Protein AF-A0A2T5HGW6-F1 (afdb_monomer_lite)

Radius of gyration: 20.44 Å; chains: 1; bounding box: 53×35×53 Å

pLDDT: mean 86.12, std 13.45, range [40.16, 97.19]

Organism: NCBI:txid42354

Sequence (138 aa):
MAAALGMTKDALENRVYERKGQQINVHTAMQLQAFSQTTLFAEAISQESDGIFVKLPDLNECDHEELLGKFNQLYAELGQLSEKFSHHTQDGKIDRREKRDLTNTSQQIHRTVQELMILTFAIYCPREAESEKRGAND

Structure (mmCIF, N/CA/C/O backbone):
data_AF-A0A2T5HGW6-F1
#
_entry.id   AF-A0A2T5HGW6-F1
#
loop_
_atom_site.group_PDB
_atom_site.id
_atom_site.type_symbol
_atom_site.label_atom_id
_atom_site.label_alt_id
_atom_site.label_comp_id
_atom_site.label_asym_id
_atom_site.label_entity_id
_atom_site.label_seq_id
_atom_site.pdbx_PDB_ins_code
_atom_site.Cartn_x
_atom_site.Cartn_y
_atom_site.Cartn_z
_atom_site.occupancy
_atom_site.B_iso_or_equiv
_atom_site.auth_seq_id
_atom_site.auth_comp_id
_atom_site.auth_asym_id
_atom_site.auth_atom_id
_atom_site.pdbx_PDB_model_num
ATOM 1 N N . MET A 1 1 ? 12.585 5.338 -18.033 1.00 85.12 1 MET A N 1
ATOM 2 C CA . MET A 1 1 ? 11.838 4.069 -18.200 1.00 85.12 1 MET A CA 1
ATOM 3 C C . MET A 1 1 ? 12.166 3.350 -19.503 1.00 85.12 1 MET A C 1
ATOM 5 O O . MET A 1 1 ? 12.828 2.334 -19.414 1.00 85.12 1 MET A O 1
ATOM 9 N N . ALA A 1 2 ? 11.806 3.855 -20.694 1.00 86.62 2 ALA A N 1
ATOM 10 C CA . ALA A 1 2 ? 12.067 3.139 -21.960 1.00 86.62 2 ALA A CA 1
ATOM 11 C C . ALA A 1 2 ? 13.549 2.747 -22.159 1.00 86.62 2 ALA A C 1
ATOM 13 O O . ALA A 1 2 ? 13.852 1.575 -22.352 1.00 86.62 2 ALA A O 1
ATOM 14 N N . ALA A 1 3 ? 14.474 3.697 -21.980 1.00 86.75 3 ALA A N 1
ATOM 15 C CA . ALA A 1 3 ? 15.911 3.424 -22.074 1.00 86.75 3 ALA A CA 1
ATOM 16 C C . ALA A 1 3 ? 16.411 2.403 -21.029 1.00 86.75 3 ALA A C 1
ATOM 18 O O . ALA A 1 3 ? 17.231 1.553 -21.354 1.00 86.75 3 ALA A O 1
ATOM 19 N N . ALA A 1 4 ? 15.879 2.441 -19.801 1.00 86.88 4 ALA A N 1
ATOM 20 C CA . ALA A 1 4 ? 16.222 1.487 -18.740 1.00 86.88 4 ALA A CA 1
ATOM 21 C C . ALA A 1 4 ? 15.750 0.055 -19.057 1.00 86.88 4 ALA A C 1
ATOM 23 O O . ALA A 1 4 ? 16.376 -0.911 -18.641 1.00 86.88 4 ALA A O 1
ATOM 24 N N . LEU A 1 5 ? 14.686 -0.081 -19.851 1.00 87.56 5 LEU A N 1
ATOM 25 C CA . LEU A 1 5 ? 14.190 -1.358 -20.362 1.00 87.56 5 LEU A CA 1
ATOM 26 C C . LEU A 1 5 ? 14.867 -1.787 -21.678 1.00 87.56 5 LEU A C 1
ATOM 28 O O . LEU A 1 5 ? 14.411 -2.731 -22.320 1.00 87.56 5 LEU A O 1
ATOM 32 N N . GLY A 1 6 ? 15.901 -1.068 -22.131 1.00 89.75 6 GLY A N 1
ATOM 33 C CA . GLY A 1 6 ? 16.582 -1.354 -23.396 1.00 89.75 6 GLY A CA 1
ATOM 34 C C . GLY A 1 6 ? 15.698 -1.164 -24.634 1.00 89.75 6 GLY A C 1
ATOM 35 O O . GLY A 1 6 ? 15.944 -1.791 -25.661 1.00 89.75 6 GLY A O 1
ATOM 36 N N . MET A 1 7 ? 14.659 -0.325 -24.554 1.00 92.44 7 MET A N 1
ATOM 37 C CA . MET A 1 7 ? 13.712 -0.096 -25.650 1.00 92.44 7 MET A CA 1
ATOM 38 C C . MET A 1 7 ? 13.587 1.384 -26.021 1.00 92.44 7 MET A C 1
ATOM 40 O O . MET A 1 7 ? 13.859 2.288 -25.228 1.00 92.44 7 MET A O 1
ATOM 44 N N . THR A 1 8 ? 13.135 1.645 -27.247 1.00 94.75 8 THR A N 1
ATOM 45 C CA . THR A 1 8 ? 12.780 3.003 -27.671 1.00 94.75 8 THR A CA 1
ATOM 46 C C . THR A 1 8 ? 11.494 3.460 -26.981 1.00 94.75 8 THR A C 1
ATOM 48 O O . THR A 1 8 ? 10.681 2.644 -26.536 1.00 94.75 8 THR A O 1
ATOM 51 N N . LYS A 1 9 ? 11.282 4.779 -26.901 1.00 92.94 9 LYS A N 1
ATOM 52 C CA . LYS A 1 9 ? 10.043 5.355 -26.356 1.00 92.94 9 LYS A CA 1
ATOM 53 C C . LYS A 1 9 ? 8.809 4.810 -27.086 1.00 92.94 9 LYS A C 1
ATOM 55 O O . LYS A 1 9 ? 7.897 4.316 -26.432 1.00 92.94 9 LYS A O 1
ATOM 60 N N . ASP A 1 10 ? 8.842 4.792 -28.415 1.00 93.62 10 ASP A N 1
ATOM 61 C CA . ASP A 1 10 ? 7.741 4.284 -29.240 1.00 93.62 10 ASP A CA 1
ATOM 62 C C . ASP A 1 10 ? 7.472 2.793 -28.996 1.00 93.62 10 ASP A C 1
ATOM 64 O O . ASP A 1 10 ? 6.324 2.353 -28.994 1.00 93.62 10 ASP A O 1
ATOM 68 N N . ALA A 1 11 ? 8.517 1.990 -28.767 1.00 91.69 11 ALA A N 1
ATOM 69 C CA . ALA A 1 11 ? 8.365 0.570 -28.464 1.00 91.69 11 ALA A CA 1
ATOM 70 C C . ALA A 1 11 ? 7.678 0.335 -27.109 1.00 91.69 11 ALA A C 1
ATOM 72 O O . ALA A 1 11 ? 6.877 -0.598 -26.993 1.00 91.69 11 ALA A O 1
ATOM 73 N N . LEU A 1 12 ? 7.957 1.178 -26.109 1.00 91.69 12 LEU A N 1
ATOM 74 C CA . LEU A 1 12 ? 7.259 1.142 -24.824 1.00 91.69 12 LEU A CA 1
ATOM 75 C C . LEU A 1 12 ? 5.806 1.603 -24.978 1.00 91.69 12 LEU A C 1
ATOM 77 O O . LEU A 1 12 ? 4.897 0.902 -24.544 1.00 91.69 12 LEU A O 1
ATOM 81 N N . GLU A 1 13 ? 5.574 2.738 -25.639 1.00 92.94 13 GLU A N 1
ATOM 82 C CA . GLU A 1 13 ? 4.227 3.282 -25.848 1.00 92.94 13 GLU A CA 1
ATOM 83 C C . GLU A 1 13 ? 3.332 2.315 -26.623 1.00 92.94 13 GLU A C 1
ATOM 85 O O . GLU A 1 13 ? 2.176 2.117 -26.257 1.00 92.94 13 GLU A O 1
ATOM 90 N N . ASN A 1 14 ? 3.861 1.651 -27.652 1.00 94.56 14 ASN A N 1
ATOM 91 C CA . ASN A 1 14 ? 3.095 0.657 -28.393 1.00 94.56 14 ASN A CA 1
ATOM 92 C C . ASN A 1 14 ? 2.651 -0.520 -27.514 1.00 94.56 14 ASN A C 1
ATOM 94 O O . ASN A 1 14 ? 1.555 -1.023 -27.725 1.00 94.56 14 ASN A O 1
ATOM 98 N N . ARG A 1 15 ? 3.461 -0.942 -26.533 1.00 94.25 15 ARG A N 1
ATOM 99 C CA . ARG A 1 15 ? 3.084 -2.003 -25.581 1.00 94.25 15 ARG A CA 1
ATOM 100 C C . ARG A 1 15 ? 2.074 -1.522 -24.547 1.00 94.25 15 ARG A C 1
ATOM 102 O O . ARG A 1 15 ? 1.171 -2.272 -24.209 1.00 94.25 15 ARG A O 1
ATOM 109 N N . VAL A 1 16 ? 2.225 -0.291 -24.055 1.00 91.62 16 VAL A N 1
ATOM 110 C CA . VAL A 1 16 ? 1.306 0.307 -23.071 1.00 91.62 16 VAL A CA 1
ATOM 111 C C . VAL A 1 16 ? -0.083 0.531 -23.671 1.00 91.62 16 VAL A C 1
ATOM 11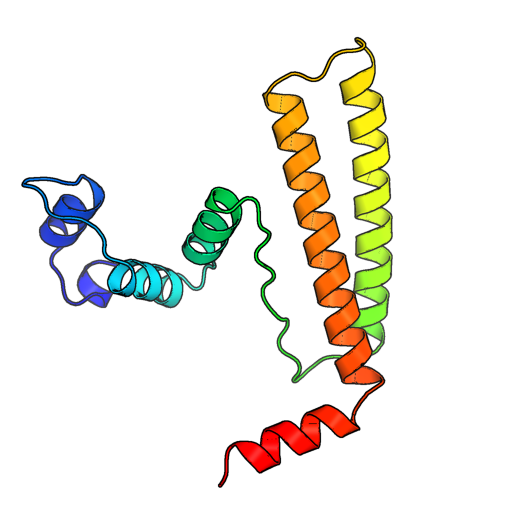3 O O . VAL A 1 16 ? -1.079 0.278 -23.008 1.00 91.62 16 VAL A O 1
ATOM 116 N N . TYR A 1 17 ? -0.159 0.980 -24.926 1.00 93.81 17 TYR A N 1
ATOM 117 C CA . TYR A 1 17 ? -1.426 1.244 -25.625 1.00 93.81 17 TYR A CA 1
ATOM 118 C C . TYR A 1 17 ? -1.926 0.071 -26.473 1.00 93.81 17 TYR A C 1
ATOM 120 O O . TYR A 1 17 ? -2.778 0.254 -27.341 1.00 93.81 17 TYR A O 1
ATOM 128 N N . GLU A 1 18 ? -1.341 -1.105 -26.287 1.00 93.50 18 GLU A N 1
ATOM 129 C CA . GLU A 1 18 ? -1.681 -2.334 -26.998 1.00 93.50 18 GLU A CA 1
ATOM 130 C C . GLU A 1 18 ? -1.691 -2.248 -28.537 1.00 93.50 18 GLU A C 1
ATOM 132 O O . GLU A 1 18 ? -2.396 -2.964 -29.258 1.00 93.50 18 GLU A O 1
ATOM 137 N N . ARG A 1 19 ? -0.879 -1.344 -29.094 1.00 93.62 19 ARG A N 1
ATOM 138 C CA . ARG A 1 19 ? -0.854 -1.068 -30.530 1.00 93.62 19 ARG A CA 1
ATOM 139 C C . ARG A 1 19 ? -0.256 -2.245 -31.284 1.00 93.62 19 ARG A C 1
ATOM 141 O O . ARG A 1 19 ? 0.864 -2.686 -31.015 1.00 93.62 19 ARG A O 1
ATOM 148 N N . LYS A 1 20 ? -0.975 -2.680 -32.322 1.00 90.94 20 LYS A N 1
ATOM 149 C CA . LYS A 1 20 ? -0.593 -3.818 -33.175 1.00 90.94 20 LYS A CA 1
ATOM 150 C C . LYS A 1 20 ? -0.437 -5.125 -32.375 1.00 90.94 20 LYS A C 1
ATOM 152 O O . LYS A 1 20 ? 0.418 -5.936 -32.714 1.00 90.94 20 LYS A O 1
ATOM 157 N N . GLY A 1 21 ? -1.220 -5.302 -31.306 1.00 90.56 21 GLY A N 1
ATOM 158 C CA . GLY A 1 21 ? -1.211 -6.519 -30.484 1.00 90.56 21 GLY A CA 1
ATOM 159 C C . GLY A 1 21 ? 0.034 -6.692 -29.606 1.00 90.56 21 GLY A C 1
ATOM 160 O O . GLY A 1 21 ? 0.260 -7.772 -29.071 1.00 90.56 21 GLY A O 1
ATOM 161 N N . GLN A 1 22 ? 0.867 -5.657 -29.467 1.00 93.06 22 GLN A N 1
ATOM 162 C CA . GLN A 1 22 ? 1.964 -5.658 -28.497 1.00 93.06 22 GLN A CA 1
ATOM 163 C C . GLN A 1 22 ? 1.401 -5.428 -27.100 1.00 93.06 22 GLN A C 1
ATOM 165 O O . GLN A 1 22 ? 0.553 -4.573 -26.956 1.00 93.06 22 GLN A O 1
ATOM 170 N N . GLN A 1 23 ? 1.897 -6.103 -26.069 1.00 93.44 23 GLN A N 1
ATOM 171 C CA . GLN A 1 23 ? 1.437 -5.891 -24.691 1.00 93.44 23 GLN A CA 1
ATOM 172 C C . GLN A 1 23 ? 2.622 -5.821 -23.726 1.00 93.44 23 GLN A C 1
ATOM 174 O O . GLN A 1 23 ? 3.736 -6.258 -24.044 1.00 93.44 23 GLN A O 1
ATOM 179 N N . ILE A 1 24 ? 2.392 -5.252 -22.543 1.00 93.06 24 ILE A N 1
ATOM 180 C CA . ILE A 1 24 ? 3.335 -5.348 -21.427 1.00 93.06 24 ILE A CA 1
ATOM 181 C C . ILE A 1 24 ? 3.222 -6.755 -20.843 1.00 93.06 24 ILE A C 1
ATOM 183 O O . ILE A 1 24 ? 2.171 -7.151 -20.353 1.00 93.06 24 ILE A O 1
ATOM 187 N N . ASN A 1 25 ? 4.313 -7.517 -20.893 1.00 93.44 25 ASN A N 1
ATOM 188 C CA . ASN A 1 25 ? 4.375 -8.810 -20.222 1.00 93.44 25 ASN A CA 1
ATOM 189 C C . ASN A 1 25 ? 4.771 -8.642 -18.743 1.00 93.44 25 ASN A C 1
ATOM 191 O O . ASN A 1 25 ? 5.282 -7.595 -18.334 1.00 93.44 25 ASN A O 1
ATOM 195 N N . VAL A 1 26 ? 4.578 -9.700 -17.950 1.00 94.38 26 VAL A N 1
ATOM 196 C CA . VAL A 1 26 ? 4.897 -9.713 -16.511 1.00 94.38 26 VAL A CA 1
ATOM 197 C C . VAL A 1 26 ? 6.356 -9.332 -16.247 1.00 94.38 26 VAL A C 1
ATOM 199 O O . VAL A 1 26 ? 6.626 -8.537 -15.354 1.00 94.38 26 VAL A O 1
ATOM 202 N N . HIS A 1 27 ? 7.302 -9.825 -17.052 1.00 93.38 27 HIS A N 1
ATOM 203 C CA . HIS A 1 27 ? 8.722 -9.506 -16.884 1.00 93.38 27 HIS A CA 1
ATOM 204 C C . HIS A 1 27 ? 9.003 -8.001 -17.037 1.00 93.38 27 HIS A C 1
ATOM 206 O O . HIS A 1 27 ? 9.660 -7.399 -16.191 1.00 93.38 27 HIS A O 1
ATOM 212 N N . THR A 1 28 ? 8.452 -7.364 -18.071 1.00 93.88 28 THR A N 1
ATOM 213 C CA . THR A 1 28 ? 8.559 -5.916 -18.285 1.00 93.88 28 THR A CA 1
ATOM 214 C C . THR A 1 28 ? 7.855 -5.136 -17.175 1.00 93.88 28 THR A C 1
ATOM 216 O O . THR A 1 28 ? 8.391 -4.129 -16.719 1.00 93.88 28 THR A O 1
ATOM 219 N N . ALA A 1 29 ? 6.696 -5.598 -16.696 1.00 94.44 29 ALA A N 1
ATOM 220 C CA . ALA A 1 29 ? 6.000 -4.978 -15.568 1.00 94.44 29 ALA A CA 1
ATOM 221 C C . ALA A 1 29 ? 6.830 -5.036 -14.272 1.00 94.44 29 ALA A C 1
ATOM 223 O O . ALA A 1 29 ? 6.969 -4.025 -13.583 1.00 94.44 29 ALA A O 1
ATOM 224 N N . MET A 1 30 ? 7.467 -6.176 -13.984 1.00 95.00 30 MET A N 1
ATOM 225 C CA . MET A 1 30 ? 8.396 -6.320 -12.859 1.00 95.00 30 MET A CA 1
ATOM 226 C C . MET A 1 30 ? 9.609 -5.391 -12.989 1.00 95.00 30 MET A C 1
ATOM 228 O O . MET A 1 30 ? 10.004 -4.759 -12.011 1.00 95.00 30 MET A O 1
ATOM 232 N N . GLN A 1 31 ? 10.181 -5.249 -14.189 1.00 94.38 31 GLN A N 1
ATOM 233 C CA . GLN A 1 31 ? 11.282 -4.311 -14.428 1.00 94.38 31 GLN A CA 1
ATOM 234 C C . GLN A 1 31 ? 10.845 -2.852 -14.239 1.00 94.38 31 GLN A C 1
ATOM 236 O O . GLN A 1 31 ? 11.555 -2.078 -13.603 1.00 94.38 31 GLN A O 1
ATOM 241 N N . LEU A 1 32 ? 9.671 -2.463 -14.752 1.00 93.19 32 LEU A N 1
AT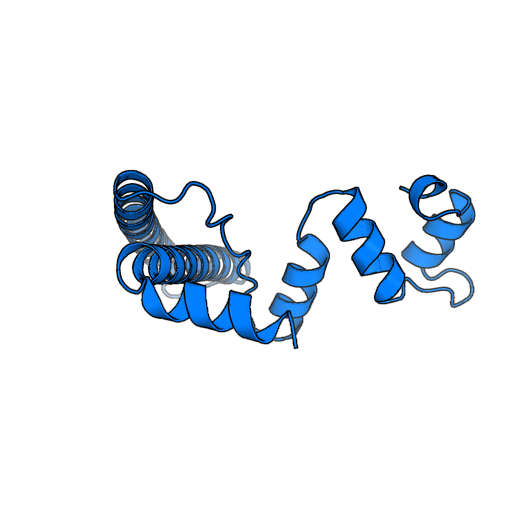OM 242 C CA . LEU A 1 32 ? 9.096 -1.130 -14.536 1.00 93.19 32 LEU A CA 1
ATOM 243 C C . LEU A 1 32 ? 8.927 -0.833 -13.043 1.00 93.19 32 LEU A C 1
ATOM 245 O O . LEU A 1 32 ? 9.291 0.252 -12.585 1.00 93.19 32 LEU A O 1
ATOM 249 N N . GLN A 1 33 ? 8.417 -1.803 -12.287 1.00 94.88 33 GLN A N 1
ATOM 250 C CA . GLN A 1 33 ? 8.285 -1.702 -10.841 1.00 94.88 33 GLN A CA 1
ATOM 251 C C . GLN A 1 33 ? 9.654 -1.510 -10.165 1.00 94.88 33 GLN A C 1
ATOM 253 O O . GLN A 1 33 ? 9.827 -0.565 -9.398 1.00 94.88 33 GLN A O 1
ATOM 258 N N . ALA A 1 34 ? 10.649 -2.334 -10.508 1.00 92.12 34 ALA A N 1
ATOM 259 C CA . ALA A 1 34 ? 11.997 -2.250 -9.945 1.00 92.12 34 ALA A CA 1
ATOM 260 C C . ALA A 1 34 ? 12.688 -0.907 -10.251 1.00 92.12 34 ALA A C 1
ATOM 262 O O . ALA A 1 34 ? 13.200 -0.255 -9.345 1.00 92.12 34 ALA A O 1
ATOM 263 N N . PHE A 1 35 ? 12.651 -0.446 -11.507 1.00 93.06 35 PHE A N 1
ATOM 264 C CA . PHE A 1 35 ? 13.260 0.829 -11.907 1.00 93.06 35 PHE A CA 1
ATOM 265 C C . PHE A 1 35 ? 12.576 2.048 -11.292 1.00 93.06 35 PHE A C 1
ATOM 267 O O . PHE A 1 35 ? 13.221 3.074 -11.098 1.00 93.06 35 PHE A O 1
ATOM 274 N N . SER A 1 36 ? 11.275 1.953 -11.017 1.00 91.38 36 SER A N 1
ATOM 275 C CA . SER A 1 36 ? 10.524 3.022 -10.354 1.00 91.38 36 SER A CA 1
ATOM 276 C C . SER A 1 36 ? 10.591 2.950 -8.828 1.00 91.38 36 SER A C 1
ATOM 278 O O . SER A 1 36 ? 10.126 3.878 -8.177 1.00 91.38 36 SER A O 1
ATOM 280 N N . GLN A 1 37 ? 11.155 1.874 -8.262 1.00 89.50 37 GLN A N 1
ATOM 281 C CA . GLN A 1 37 ? 11.171 1.594 -6.820 1.00 89.50 37 GLN A CA 1
ATOM 282 C C . GLN A 1 37 ? 9.770 1.605 -6.181 1.00 89.50 37 GLN A C 1
ATOM 284 O O . GLN A 1 37 ? 9.611 1.895 -4.996 1.00 89.50 37 GLN A O 1
ATOM 289 N N . THR A 1 38 ? 8.743 1.279 -6.966 1.00 90.12 38 THR A N 1
ATOM 290 C CA . THR A 1 38 ? 7.355 1.202 -6.494 1.00 90.12 38 THR A CA 1
ATOM 291 C C . THR A 1 38 ? 6.926 -0.248 -6.275 1.00 90.12 38 THR A C 1
ATOM 293 O O . THR A 1 38 ? 7.697 -1.174 -6.513 1.00 90.12 38 THR A O 1
ATOM 296 N N . THR A 1 39 ? 5.694 -0.462 -5.815 1.00 91.56 39 THR A N 1
ATOM 297 C CA . THR A 1 39 ? 5.053 -1.786 -5.688 1.00 91.56 39 THR A CA 1
ATOM 298 C C . THR A 1 39 ? 3.732 -1.870 -6.454 1.00 91.56 39 THR A C 1
ATOM 300 O O . THR A 1 39 ? 2.932 -2.772 -6.227 1.00 91.56 39 THR A O 1
ATOM 303 N N . LEU A 1 40 ? 3.514 -0.947 -7.400 1.00 90.81 40 LEU A N 1
ATOM 304 C CA . LEU A 1 40 ? 2.230 -0.762 -8.082 1.00 90.81 40 LEU A CA 1
ATOM 305 C C . LEU A 1 40 ? 1.777 -1.989 -8.880 1.00 90.81 40 LEU A C 1
ATOM 307 O O . LEU A 1 40 ? 0.583 -2.256 -8.951 1.00 90.81 40 LEU A O 1
ATOM 311 N N . PHE A 1 41 ? 2.705 -2.737 -9.486 1.00 94.38 41 PHE A N 1
ATOM 312 C CA . P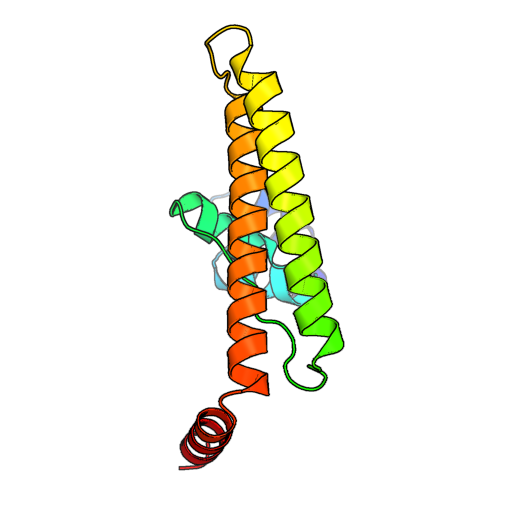HE A 1 41 ? 2.344 -3.947 -10.225 1.00 94.38 41 PHE A CA 1
ATOM 313 C C . PHE A 1 41 ? 1.898 -5.056 -9.268 1.00 94.38 41 PHE A C 1
ATOM 315 O O . PHE A 1 41 ? 0.860 -5.670 -9.492 1.00 94.38 41 PHE A O 1
ATOM 322 N N . ALA A 1 42 ? 2.636 -5.274 -8.177 1.00 93.56 42 ALA A N 1
ATOM 323 C CA . ALA A 1 42 ? 2.260 -6.251 -7.159 1.00 93.56 42 ALA A CA 1
ATOM 324 C C . ALA A 1 42 ? 0.917 -5.895 -6.496 1.00 93.56 42 ALA A C 1
ATOM 326 O O . ALA A 1 42 ? 0.051 -6.756 -6.370 1.00 93.56 42 ALA A O 1
ATOM 327 N N . GLU A 1 43 ? 0.711 -4.621 -6.154 1.00 90.75 43 GLU A N 1
ATOM 328 C CA . GLU A 1 43 ? -0.551 -4.110 -5.606 1.00 90.75 43 GLU A CA 1
ATOM 329 C C . GLU A 1 43 ? -1.722 -4.310 -6.571 1.00 90.75 43 GLU A C 1
ATOM 331 O O . GLU A 1 43 ? -2.778 -4.774 -6.148 1.00 90.75 43 GLU A O 1
ATOM 336 N N . ALA A 1 44 ? -1.534 -4.021 -7.864 1.00 90.56 44 ALA A N 1
ATOM 337 C CA . ALA A 1 44 ? -2.568 -4.219 -8.875 1.00 90.56 44 ALA A CA 1
ATOM 338 C C . ALA A 1 44 ? -2.961 -5.698 -9.016 1.00 90.56 44 ALA A C 1
ATOM 340 O O . ALA A 1 44 ? -4.147 -6.011 -9.044 1.00 90.56 44 ALA A O 1
ATOM 341 N N . ILE A 1 45 ? -1.987 -6.616 -9.047 1.00 93.19 45 ILE A N 1
ATOM 342 C CA . ILE A 1 45 ? -2.261 -8.062 -9.111 1.00 93.19 45 ILE A CA 1
ATOM 343 C C . ILE A 1 45 ? -2.979 -8.550 -7.850 1.00 93.19 45 ILE A C 1
ATOM 345 O O . ILE A 1 45 ? -3.917 -9.342 -7.946 1.00 93.19 45 ILE A O 1
ATOM 349 N N . SER A 1 46 ? -2.568 -8.074 -6.671 1.00 90.06 46 SER A N 1
ATOM 350 C CA . SER A 1 46 ? -3.263 -8.391 -5.425 1.00 90.06 46 SER A CA 1
ATOM 351 C C . SER A 1 46 ? -4.704 -7.892 -5.454 1.00 90.06 46 SER A C 1
ATOM 353 O O . SER A 1 46 ? -5.595 -8.678 -5.166 1.00 90.06 46 SER A O 1
ATOM 355 N N . GLN A 1 47 ? -4.949 -6.646 -5.868 1.00 85.38 47 GLN A N 1
ATOM 356 C CA . GLN A 1 47 ? -6.301 -6.087 -5.972 1.00 85.38 47 GLN A CA 1
ATOM 357 C C . GLN A 1 47 ? -7.185 -6.857 -6.960 1.00 85.38 47 GLN A C 1
ATOM 359 O O . GLN A 1 47 ? -8.331 -7.141 -6.632 1.00 85.38 47 GLN A O 1
ATOM 364 N N . GLU A 1 48 ? -6.655 -7.243 -8.124 1.00 89.06 48 GLU A N 1
ATOM 365 C CA . GLU A 1 48 ? -7.379 -8.057 -9.117 1.00 89.06 48 GLU A CA 1
ATOM 366 C C . GLU A 1 48 ? -7.741 -9.452 -8.574 1.00 89.06 48 GLU A C 1
ATOM 368 O O . GLU A 1 48 ? -8.698 -10.077 -9.019 1.00 89.06 48 GLU A O 1
ATOM 373 N N . SER A 1 49 ? -6.982 -9.933 -7.588 1.00 89.38 49 SER A N 1
ATOM 374 C CA . SER A 1 49 ? -7.189 -11.227 -6.930 1.00 89.38 49 SER A CA 1
ATOM 375 C C . SER A 1 49 ? -7.968 -11.119 -5.611 1.00 89.38 49 SER A C 1
ATOM 377 O O . SER A 1 49 ? -7.945 -12.067 -4.828 1.00 89.38 49 SER A O 1
ATOM 379 N N . ASP A 1 50 ? -8.582 -9.965 -5.316 1.00 80.25 50 ASP A N 1
ATOM 380 C CA . ASP A 1 50 ? -9.217 -9.652 -4.022 1.00 80.25 50 ASP A CA 1
ATOM 381 C C . ASP A 1 50 ? -8.279 -9.839 -2.801 1.00 80.25 50 ASP A C 1
ATOM 383 O O . ASP A 1 50 ? -8.710 -10.073 -1.670 1.00 80.25 50 ASP A O 1
ATOM 387 N N . GLY A 1 51 ? -6.969 -9.733 -3.023 1.00 83.81 51 GLY A N 1
ATOM 388 C CA . GLY A 1 51 ? -5.913 -9.846 -2.023 1.00 83.81 51 GLY A CA 1
ATOM 389 C C . GLY A 1 51 ? -5.303 -8.501 -1.621 1.00 83.81 51 GLY A C 1
ATOM 390 O O . GLY A 1 51 ? -5.640 -7.436 -2.141 1.00 83.81 51 GLY A O 1
ATOM 391 N N . ILE A 1 52 ? -4.351 -8.557 -0.687 1.00 83.00 52 ILE A N 1
ATOM 392 C CA . ILE A 1 52 ? -3.623 -7.386 -0.181 1.00 83.00 52 ILE A CA 1
ATOM 393 C C . ILE A 1 52 ? -2.130 -7.639 -0.329 1.00 83.00 52 ILE A C 1
ATOM 395 O O . ILE A 1 52 ? -1.613 -8.652 0.139 1.00 83.00 52 ILE A O 1
ATOM 399 N N . PHE A 1 53 ? -1.437 -6.698 -0.963 1.00 87.31 53 PHE A N 1
ATOM 400 C CA . PHE A 1 53 ? 0.014 -6.711 -1.013 1.00 87.31 53 PHE A CA 1
ATOM 401 C C . PHE A 1 53 ? 0.584 -6.061 0.249 1.00 87.31 53 PHE A C 1
ATOM 403 O O . PHE A 1 53 ? 0.257 -4.917 0.575 1.00 87.31 53 PHE A O 1
ATOM 410 N N . VAL A 1 54 ? 1.480 -6.772 0.929 1.00 84.19 54 VAL A N 1
ATOM 411 C CA . VAL A 1 54 ? 2.244 -6.243 2.060 1.00 84.19 54 VAL A CA 1
ATOM 412 C C . VAL A 1 54 ? 3.716 -6.267 1.687 1.00 84.19 54 VAL A C 1
ATOM 414 O O . VAL A 1 54 ? 4.301 -7.329 1.483 1.00 84.19 54 VAL A O 1
ATOM 417 N N . LYS A 1 55 ? 4.320 -5.079 1.593 1.00 81.25 55 LYS A N 1
ATOM 418 C CA . LYS A 1 55 ? 5.771 -4.962 1.457 1.00 81.25 55 LYS A CA 1
ATOM 419 C C . LYS A 1 55 ? 6.391 -5.273 2.813 1.00 81.25 55 LYS A C 1
ATOM 421 O O . LYS A 1 55 ? 6.084 -4.587 3.782 1.00 81.25 55 LYS A O 1
ATOM 426 N N . LEU A 1 56 ? 7.263 -6.274 2.866 1.00 76.69 56 LEU A N 1
ATOM 427 C CA . LEU A 1 56 ? 8.001 -6.581 4.087 1.00 76.69 56 LEU A CA 1
ATOM 428 C C . LEU A 1 56 ? 8.924 -5.397 4.444 1.00 76.69 56 LEU A C 1
ATOM 430 O O . LEU A 1 56 ? 9.567 -4.853 3.534 1.00 76.69 56 LEU A O 1
ATOM 434 N N . PRO A 1 57 ? 8.973 -4.974 5.720 1.00 71.44 57 PRO A N 1
ATOM 435 C CA . PRO A 1 57 ? 9.942 -3.985 6.177 1.00 71.44 57 PRO A CA 1
ATOM 436 C C . PRO A 1 57 ? 11.367 -4.546 6.077 1.00 71.44 57 PRO A C 1
ATOM 438 O O . PRO A 1 57 ? 11.569 -5.762 6.093 1.00 71.44 57 PRO A O 1
ATOM 441 N N . ASP A 1 58 ? 12.353 -3.659 5.950 1.00 70.56 58 ASP A N 1
ATOM 442 C CA . ASP A 1 58 ? 13.759 -4.054 6.037 1.00 70.56 58 ASP A CA 1
ATOM 443 C C . ASP A 1 58 ? 14.084 -4.388 7.498 1.00 70.56 58 ASP A C 1
ATOM 445 O O . ASP A 1 58 ? 13.955 -3.536 8.370 1.00 70.56 58 ASP A O 1
ATOM 449 N N . LEU A 1 59 ? 14.461 -5.640 7.765 1.00 69.69 59 LEU A N 1
ATOM 450 C CA . LEU A 1 59 ? 14.643 -6.161 9.124 1.00 69.69 59 LEU A CA 1
ATOM 451 C C . LEU A 1 59 ? 15.997 -5.803 9.746 1.00 69.69 59 LEU A C 1
ATOM 453 O O . LEU A 1 59 ? 16.254 -6.159 10.895 1.00 69.69 59 LEU A O 1
ATOM 457 N N . ASN A 1 60 ? 16.882 -5.140 8.997 1.00 66.12 60 ASN A N 1
ATOM 458 C CA . ASN A 1 60 ? 18.243 -4.860 9.451 1.00 66.12 60 ASN A CA 1
ATOM 459 C C . ASN A 1 60 ? 18.323 -3.758 10.525 1.00 66.12 60 ASN A C 1
ATOM 461 O O . ASN A 1 60 ? 19.357 -3.647 11.183 1.00 66.12 60 ASN A O 1
ATOM 465 N N . GLU A 1 61 ? 17.251 -2.985 10.729 1.00 62.22 61 GLU A N 1
ATOM 466 C CA . GLU A 1 61 ? 17.207 -1.847 11.666 1.00 62.22 61 GLU A CA 1
ATOM 467 C C . GLU A 1 61 ? 15.993 -1.884 12.615 1.00 62.22 61 GLU A C 1
ATOM 469 O O . GLU A 1 61 ? 15.680 -0.891 13.260 1.00 62.22 61 GLU A O 1
ATOM 474 N N . CYS A 1 62 ? 15.315 -3.029 12.746 1.00 68.50 62 CYS A N 1
ATOM 475 C CA . CYS A 1 62 ? 14.084 -3.100 13.533 1.00 68.50 62 CYS A CA 1
ATOM 476 C C . CYS A 1 62 ? 14.333 -3.099 15.044 1.00 68.50 62 CYS A C 1
ATOM 478 O O . CYS A 1 62 ? 14.973 -4.008 15.584 1.00 68.50 62 CYS A O 1
ATOM 480 N N . ASP A 1 63 ? 13.754 -2.120 15.738 1.00 79.06 63 ASP A N 1
ATOM 481 C CA . ASP A 1 63 ? 13.822 -1.995 17.191 1.00 79.06 63 ASP A CA 1
ATOM 482 C C . ASP A 1 63 ? 12.435 -1.960 17.868 1.00 79.06 63 ASP A C 1
ATOM 484 O O . ASP A 1 63 ? 11.371 -2.029 17.244 1.00 79.06 63 ASP A O 1
ATOM 488 N N . HIS A 1 64 ? 12.444 -1.906 19.201 1.00 84.56 64 HIS A N 1
ATOM 489 C CA . HIS A 1 64 ? 11.216 -1.886 19.997 1.00 84.56 64 HIS A CA 1
ATOM 490 C C . HIS A 1 64 ? 10.427 -0.571 19.846 1.00 84.56 64 HIS A C 1
ATOM 492 O O . HIS A 1 64 ? 9.221 -0.558 20.105 1.00 84.56 64 HIS A O 1
ATOM 498 N N . GLU A 1 65 ? 11.080 0.526 19.449 1.00 86.94 65 GLU A N 1
ATOM 499 C CA . GLU A 1 65 ? 10.441 1.823 19.228 1.00 86.94 65 GLU A CA 1
ATOM 500 C C . GLU A 1 65 ? 9.636 1.806 17.926 1.00 86.94 65 GLU A C 1
ATOM 502 O O . GLU A 1 65 ? 8.474 2.221 17.923 1.00 86.94 65 GLU A O 1
ATOM 507 N N . GLU A 1 66 ? 10.182 1.224 16.856 1.00 85.38 66 GLU A N 1
ATOM 508 C CA . GLU A 1 66 ? 9.458 1.000 15.602 1.00 85.38 66 GLU A CA 1
ATOM 509 C C . GLU A 1 66 ? 8.212 0.135 15.811 1.00 85.38 66 GLU A C 1
ATOM 511 O O . GLU A 1 66 ? 7.126 0.462 15.317 1.00 85.38 66 GLU A O 1
ATOM 516 N N . LEU A 1 67 ? 8.338 -0.945 16.592 1.00 88.81 67 LEU A N 1
ATOM 517 C CA . LEU A 1 67 ? 7.209 -1.811 16.924 1.00 88.81 67 LEU A CA 1
ATOM 518 C C . LEU A 1 67 ? 6.107 -1.036 17.662 1.00 88.81 67 LEU A C 1
ATOM 520 O O . LEU A 1 67 ? 4.930 -1.129 17.300 1.00 88.81 67 LEU A O 1
ATOM 524 N N . LEU A 1 68 ? 6.473 -0.241 18.673 1.00 91.00 68 LEU A N 1
ATOM 525 C CA . LEU A 1 68 ? 5.521 0.608 19.391 1.00 91.00 68 LEU A CA 1
ATOM 526 C C . LEU A 1 68 ? 4.883 1.651 18.458 1.00 91.00 68 LEU A C 1
ATOM 528 O O . LEU A 1 68 ? 3.675 1.894 18.528 1.00 91.00 68 LEU A O 1
ATOM 532 N N . GLY A 1 69 ? 5.670 2.225 17.547 1.00 91.69 69 GLY A N 1
ATOM 533 C CA . GLY A 1 69 ? 5.195 3.115 16.493 1.00 91.69 69 GLY A CA 1
ATOM 534 C C . GLY A 1 69 ? 4.108 2.464 15.637 1.00 91.69 69 GLY A C 1
ATOM 535 O O . GLY A 1 69 ? 3.063 3.077 15.405 1.00 91.69 69 GLY A O 1
ATOM 536 N N . LYS A 1 70 ? 4.287 1.195 15.248 1.00 90.94 70 LYS A N 1
ATOM 537 C CA . LYS A 1 70 ? 3.278 0.438 14.489 1.00 90.94 70 LYS A CA 1
ATOM 538 C C . LYS A 1 70 ? 2.010 0.149 15.282 1.00 90.94 70 LYS A C 1
ATOM 540 O O . LYS A 1 70 ? 0.924 0.257 14.714 1.00 90.94 70 LYS A O 1
ATOM 545 N N . PHE A 1 71 ? 2.103 -0.138 16.581 1.00 94.06 71 PHE A N 1
ATOM 546 C CA . PHE A 1 71 ? 0.911 -0.249 17.433 1.00 94.06 71 PHE A CA 1
ATOM 547 C C . PHE A 1 71 ? 0.113 1.059 17.464 1.00 94.06 71 PHE A C 1
ATOM 549 O O . PHE A 1 71 ? -1.103 1.049 17.275 1.00 94.06 71 PHE A O 1
ATOM 556 N N . ASN A 1 72 ? 0.791 2.192 17.656 1.00 96.06 72 ASN A N 1
ATOM 557 C CA . ASN A 1 72 ? 0.140 3.503 17.676 1.00 96.06 72 ASN A CA 1
ATOM 558 C C . ASN A 1 72 ? -0.491 3.851 16.321 1.00 96.06 72 ASN A C 1
ATOM 560 O O . ASN A 1 72 ? -1.621 4.342 16.276 1.00 96.06 72 ASN A O 1
ATOM 564 N N . GLN A 1 73 ? 0.207 3.552 15.222 1.00 95.19 73 GLN A N 1
ATOM 565 C CA . GLN A 1 73 ? -0.319 3.714 13.869 1.00 95.19 73 GLN A CA 1
ATOM 566 C C . GLN A 1 73 ? -1.598 2.888 13.673 1.00 95.19 73 GLN A C 1
ATOM 568 O O . GLN A 1 73 ? -2.604 3.424 13.210 1.00 95.19 73 GLN A O 1
ATOM 573 N N . LEU A 1 74 ? -1.595 1.618 14.089 1.00 96.19 74 LEU A N 1
ATOM 574 C CA . LEU A 1 74 ? -2.759 0.738 13.988 1.00 96.19 74 LEU A CA 1
ATOM 575 C C . LEU A 1 74 ? -3.972 1.292 14.752 1.00 96.19 74 LEU A C 1
ATOM 577 O O . LEU A 1 74 ? -5.083 1.298 14.222 1.00 96.19 74 LEU A O 1
ATOM 581 N N . TYR A 1 75 ? -3.776 1.798 15.974 1.00 96.75 75 TYR A N 1
ATOM 582 C CA . TYR A 1 75 ? -4.862 2.420 16.739 1.00 96.75 75 TYR A CA 1
ATOM 583 C C . TYR A 1 75 ? -5.428 3.664 16.049 1.00 96.75 75 TYR A C 1
ATOM 585 O O . TYR A 1 75 ? -6.648 3.839 16.008 1.00 96.75 75 TYR A O 1
ATOM 593 N N . ALA A 1 76 ? -4.566 4.510 15.484 1.00 96.94 76 ALA A N 1
ATOM 594 C CA . ALA A 1 76 ? -5.000 5.690 14.745 1.00 96.94 76 ALA A CA 1
ATOM 595 C C . ALA A 1 76 ? -5.816 5.309 13.498 1.00 96.94 76 ALA A C 1
ATOM 597 O O . ALA A 1 76 ? -6.881 5.878 13.261 1.00 96.94 76 ALA A O 1
ATOM 598 N N . GLU A 1 77 ? -5.359 4.315 12.734 1.00 96.44 77 GLU A N 1
ATOM 599 C CA . GLU A 1 77 ? -6.051 3.821 11.538 1.00 96.44 77 GLU A CA 1
ATOM 600 C C . GLU A 1 77 ? -7.414 3.194 11.877 1.00 96.44 77 GLU A C 1
ATOM 602 O O . GLU A 1 77 ? -8.404 3.459 11.193 1.00 96.44 77 GLU A O 1
ATOM 607 N N . LEU A 1 78 ? -7.508 2.432 12.974 1.00 96.69 78 LEU A N 1
ATOM 608 C CA . LEU A 1 78 ? -8.784 1.910 13.480 1.00 96.69 78 LEU A CA 1
ATOM 609 C C . LEU A 1 78 ? -9.743 3.034 13.900 1.00 96.69 78 LEU A C 1
ATOM 611 O O . LEU A 1 78 ? -10.940 2.961 13.615 1.00 96.69 78 LEU A O 1
ATOM 615 N N . GLY A 1 79 ? -9.226 4.089 14.536 1.00 97.19 79 GLY A N 1
ATOM 616 C CA . GLY A 1 79 ? -10.003 5.285 14.864 1.00 97.19 79 GLY A CA 1
ATOM 617 C C . GLY A 1 79 ? -10.574 5.964 13.616 1.00 97.19 79 GLY A C 1
ATOM 618 O O . GLY A 1 79 ? -11.773 6.235 13.557 1.00 97.19 79 GLY A O 1
ATOM 619 N N . GLN A 1 80 ? -9.746 6.151 12.584 1.00 96.38 80 GLN A N 1
ATOM 620 C CA . GLN A 1 80 ? -10.174 6.715 11.298 1.00 96.38 80 GLN A CA 1
ATOM 621 C C . GLN A 1 80 ? -11.220 5.842 10.599 1.00 96.38 80 GLN A C 1
ATOM 623 O O . GLN A 1 80 ? -12.182 6.366 10.038 1.00 96.38 80 GLN A O 1
ATOM 628 N N . LEU A 1 81 ? -11.066 4.513 10.634 1.00 96.69 81 LEU A N 1
ATOM 629 C CA . LEU A 1 81 ? -12.066 3.601 10.082 1.00 96.69 81 LEU A CA 1
ATOM 630 C C . LEU A 1 81 ? -13.409 3.754 10.803 1.00 96.69 81 LEU A C 1
ATOM 632 O O . LEU A 1 81 ? -14.440 3.813 10.140 1.00 96.69 81 LEU A O 1
ATOM 636 N N . SER A 1 82 ? -13.398 3.846 12.134 1.00 96.50 82 SER A N 1
ATOM 637 C CA . SER A 1 82 ? -14.608 4.044 12.940 1.00 96.50 82 SER A CA 1
ATOM 638 C C . SER A 1 82 ? -15.327 5.353 12.591 1.00 96.50 82 SER A C 1
ATOM 640 O O . SER A 1 82 ? -16.545 5.363 12.384 1.00 96.50 82 SER A O 1
ATOM 642 N N . 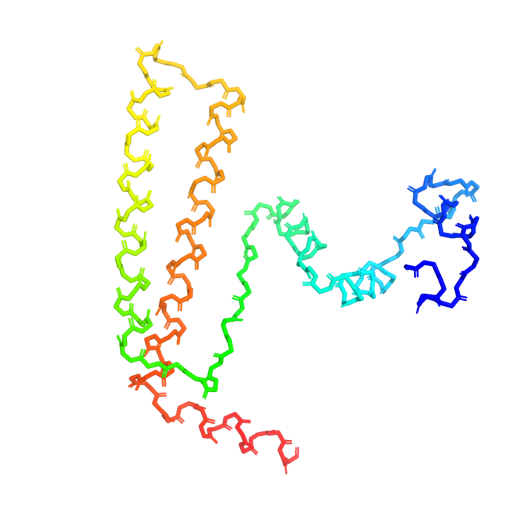GLU A 1 83 ? -14.577 6.451 12.450 1.00 96.44 83 GLU A N 1
ATOM 643 C CA . GLU A 1 83 ? -15.114 7.755 12.046 1.00 96.44 83 GLU A CA 1
ATOM 644 C C . GLU A 1 83 ? -15.726 7.701 10.640 1.00 96.44 83 GLU A C 1
ATOM 646 O O . GLU A 1 83 ? -16.890 8.064 10.452 1.00 96.44 83 GLU A O 1
ATOM 651 N N . LYS A 1 84 ? -14.980 7.175 9.659 1.00 95.06 84 LYS A N 1
ATOM 652 C CA . LYS A 1 84 ? -15.453 7.026 8.275 1.00 95.06 84 LYS A CA 1
ATOM 653 C C . LYS A 1 84 ? -16.673 6.126 8.181 1.00 95.06 84 LYS A C 1
ATOM 655 O O . LYS A 1 84 ? -17.613 6.457 7.471 1.00 95.06 84 LYS A O 1
ATOM 660 N N . PHE A 1 85 ? -16.679 5.002 8.891 1.00 95.00 85 PHE A N 1
ATOM 661 C CA . PHE A 1 85 ? -17.817 4.090 8.919 1.00 95.00 85 PHE A CA 1
ATOM 662 C C . PHE A 1 85 ? -19.060 4.785 9.473 1.00 95.00 85 PHE A C 1
ATOM 664 O O . PHE A 1 85 ? -20.130 4.707 8.874 1.00 95.00 85 PHE A O 1
ATOM 671 N N . SER A 1 86 ? -18.910 5.512 10.580 1.00 94.88 86 SER A N 1
ATOM 672 C CA . SER A 1 86 ? -20.005 6.269 11.187 1.00 94.88 86 SER A CA 1
ATOM 673 C C . SER A 1 86 ? -20.533 7.357 10.256 1.00 94.88 86 SER A C 1
ATOM 675 O O . SER A 1 86 ? -21.735 7.579 10.230 1.00 94.88 86 SER A O 1
ATOM 677 N N . HIS A 1 87 ? -19.662 8.020 9.489 1.00 95.25 87 HIS A N 1
ATOM 678 C CA . HIS A 1 87 ? -20.036 9.032 8.498 1.00 95.25 87 HIS 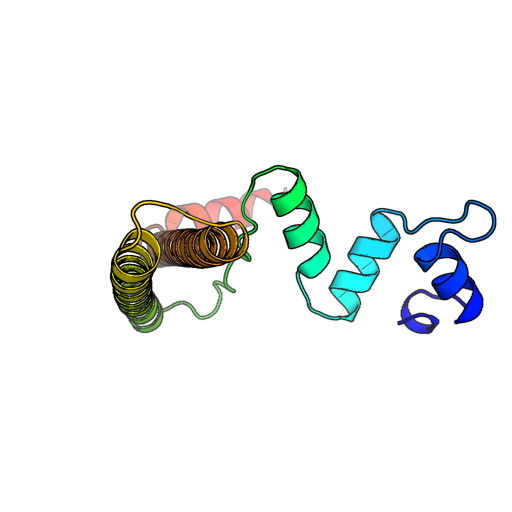A CA 1
ATOM 679 C C . HIS A 1 87 ? -20.741 8.427 7.271 1.00 95.25 87 HIS A C 1
ATOM 681 O O . HIS A 1 87 ? -21.833 8.855 6.911 1.00 95.25 87 HIS A O 1
ATOM 687 N N . HIS A 1 88 ? -20.150 7.399 6.661 1.00 93.12 88 HIS A N 1
ATOM 688 C CA . HIS A 1 88 ? -20.628 6.767 5.422 1.00 93.12 88 HIS A CA 1
ATOM 689 C C . HIS A 1 88 ? -21.843 5.853 5.614 1.00 93.12 88 HIS A C 1
ATOM 691 O O . HIS A 1 88 ? -22.311 5.255 4.659 1.00 93.12 88 HIS A O 1
ATOM 697 N N . THR A 1 89 ? -22.336 5.674 6.841 1.00 94.00 89 THR A N 1
ATOM 698 C CA . THR A 1 89 ? -23.556 4.892 7.117 1.00 94.00 89 THR A CA 1
ATOM 699 C C . THR A 1 89 ? -24.725 5.753 7.594 1.00 94.00 89 THR A C 1
ATOM 701 O O . THR A 1 89 ? -25.806 5.220 7.851 1.00 94.00 89 THR A O 1
ATOM 704 N N . GLN A 1 90 ? -24.552 7.080 7.689 1.00 94.12 90 GLN A N 1
ATOM 705 C CA . GLN A 1 90 ? -25.573 8.002 8.215 1.00 94.12 90 GLN A CA 1
ATOM 706 C C . GLN A 1 90 ? -26.867 8.002 7.402 1.00 94.12 90 GLN A C 1
ATOM 708 O O . GLN A 1 90 ? -27.950 8.151 7.967 1.00 94.12 90 GLN A O 1
ATOM 713 N N . ASP A 1 91 ? -26.768 7.836 6.086 1.00 91.00 91 ASP A N 1
ATOM 714 C CA . ASP A 1 91 ? -27.915 7.790 5.177 1.00 91.00 91 ASP A CA 1
ATOM 715 C C . ASP A 1 91 ? -28.484 6.362 4.999 1.00 91.00 91 ASP A C 1
ATOM 717 O O . ASP A 1 91 ? -29.439 6.146 4.245 1.00 91.00 91 ASP A O 1
ATOM 721 N N . GLY A 1 92 ? -27.910 5.383 5.712 1.00 93.00 92 GLY A N 1
ATOM 722 C CA . GLY A 1 92 ? -28.281 3.973 5.671 1.00 93.00 92 GLY A CA 1
ATOM 723 C C . GLY A 1 92 ? -27.867 3.235 4.394 1.00 93.00 92 GLY A C 1
ATOM 724 O O . GLY A 1 92 ? -28.327 2.109 4.179 1.00 93.00 92 GLY A O 1
ATOM 725 N N . LYS A 1 93 ? -27.039 3.831 3.528 1.00 94.56 93 LYS A N 1
ATOM 726 C CA . LYS A 1 93 ? -26.538 3.217 2.293 1.00 94.56 93 LYS A CA 1
ATOM 727 C C . LYS A 1 93 ? -25.039 3.462 2.166 1.00 94.56 93 LYS A C 1
ATOM 729 O O . LYS A 1 93 ? -24.502 4.382 2.738 1.00 94.56 93 LYS A O 1
ATOM 734 N N . ILE A 1 94 ? -24.361 2.584 1.434 1.00 93.75 94 ILE A N 1
ATOM 735 C CA . ILE A 1 94 ? -22.952 2.778 1.088 1.00 93.75 94 ILE A CA 1
ATOM 736 C C . ILE A 1 94 ? -22.877 2.844 -0.429 1.00 93.75 94 ILE A C 1
ATOM 738 O O . ILE A 1 94 ? -23.215 1.876 -1.124 1.00 93.75 94 ILE A O 1
ATOM 742 N N . ASP A 1 95 ? -22.451 3.986 -0.949 1.00 94.94 95 ASP A N 1
ATOM 743 C CA . ASP A 1 95 ? -22.240 4.192 -2.370 1.00 94.94 95 ASP A CA 1
ATOM 744 C C . ASP A 1 95 ? -20.893 3.603 -2.849 1.00 94.94 95 ASP A C 1
ATOM 746 O O . ASP A 1 95 ? -20.099 3.026 -2.100 1.00 94.94 95 ASP A O 1
ATOM 750 N N . ARG A 1 96 ? -20.616 3.702 -4.156 1.00 93.19 96 ARG A N 1
ATOM 751 C CA . ARG A 1 96 ? -19.370 3.163 -4.733 1.00 93.19 96 ARG A CA 1
ATOM 752 C C . ARG A 1 96 ? -18.114 3.871 -4.220 1.00 93.19 96 ARG A C 1
ATOM 754 O O . ARG A 1 96 ? -17.068 3.231 -4.109 1.00 93.19 96 ARG A O 1
ATOM 761 N N . ARG A 1 97 ? -18.186 5.179 -3.979 1.00 93.19 97 ARG A N 1
ATOM 762 C CA . ARG A 1 97 ? -17.067 5.991 -3.497 1.00 93.19 97 ARG A CA 1
ATOM 763 C C . ARG A 1 97 ? -16.785 5.679 -2.032 1.00 93.19 97 ARG A C 1
ATOM 765 O O . ARG A 1 97 ? -15.627 5.468 -1.687 1.00 93.19 97 ARG A O 1
ATOM 772 N N . GLU A 1 98 ? -17.821 5.596 -1.213 1.00 94.69 98 GLU A N 1
ATOM 773 C CA . GLU A 1 98 ? -17.746 5.253 0.206 1.00 94.69 98 GLU A CA 1
ATOM 774 C C . GLU A 1 98 ? -17.230 3.832 0.402 1.00 94.69 98 GLU A C 1
ATOM 776 O O . GLU A 1 98 ? -16.297 3.614 1.174 1.00 94.69 98 GLU A O 1
ATOM 781 N N . LYS A 1 99 ? -17.742 2.870 -0.381 1.00 92.81 99 LYS A N 1
ATOM 782 C CA . LYS A 1 99 ? -17.213 1.502 -0.389 1.00 92.81 99 LYS A CA 1
ATOM 783 C C . LYS A 1 99 ? -15.715 1.497 -0.678 1.00 92.81 99 LYS A C 1
ATOM 785 O O . LYS A 1 99 ? -14.963 0.854 0.044 1.00 92.81 99 LYS A O 1
ATOM 790 N N . ARG A 1 100 ? -15.273 2.228 -1.708 1.00 90.31 100 ARG A N 1
ATOM 791 C CA . ARG A 1 100 ? -13.850 2.317 -2.062 1.00 90.31 100 ARG A CA 1
ATOM 792 C C . ARG A 1 100 ? -13.019 2.928 -0.933 1.00 90.31 100 ARG A C 1
ATOM 794 O O . ARG A 1 100 ? -11.935 2.429 -0.655 1.00 90.31 100 ARG A O 1
ATOM 801 N N . ASP A 1 101 ? -13.507 3.979 -0.283 1.00 92.44 101 ASP A N 1
ATOM 802 C CA . ASP A 1 101 ? -12.803 4.632 0.825 1.00 92.44 101 ASP A CA 1
ATOM 803 C C . ASP A 1 101 ? -12.673 3.716 2.058 1.00 92.44 101 ASP A C 1
ATOM 805 O O . ASP A 1 101 ? -11.587 3.591 2.634 1.00 92.44 101 ASP A O 1
ATOM 809 N N . LEU A 1 102 ? -13.743 2.997 2.417 1.00 93.44 102 LEU A N 1
ATOM 810 C CA . LEU A 1 102 ? -13.713 1.992 3.485 1.00 93.44 102 LEU A CA 1
ATOM 811 C C . LEU A 1 102 ? -12.769 0.835 3.143 1.00 93.44 102 LEU A C 1
ATOM 813 O O . LEU A 1 102 ? -11.958 0.445 3.981 1.00 93.44 102 LEU A O 1
ATOM 817 N N . THR A 1 103 ? -12.818 0.325 1.908 1.00 90.12 103 THR A N 1
ATOM 818 C CA . THR A 1 103 ? -11.913 -0.738 1.449 1.00 90.12 103 THR A CA 1
ATOM 819 C C . THR A 1 103 ? -10.455 -0.294 1.510 1.00 90.12 103 THR A C 1
ATOM 821 O O . THR A 1 103 ? -9.638 -1.019 2.067 1.00 90.12 103 THR A O 1
ATOM 824 N N . ASN A 1 104 ? -10.122 0.906 1.029 1.00 89.06 104 ASN A N 1
ATOM 825 C CA . ASN A 1 104 ? -8.755 1.430 1.100 1.00 89.06 104 ASN A CA 1
ATOM 826 C C . ASN A 1 104 ? -8.267 1.547 2.554 1.00 89.06 104 ASN A C 1
ATOM 828 O O . ASN A 1 104 ? -7.136 1.185 2.864 1.00 89.06 104 ASN A O 1
ATOM 832 N N . THR A 1 105 ? -9.133 2.024 3.453 1.00 92.19 105 THR A N 1
ATOM 833 C CA . THR A 1 105 ? -8.804 2.167 4.881 1.00 92.19 105 THR A CA 1
ATOM 834 C C . THR A 1 105 ? -8.587 0.796 5.535 1.00 92.19 105 THR A C 1
ATOM 836 O O . THR A 1 105 ? -7.624 0.601 6.270 1.00 92.19 105 THR A O 1
ATOM 839 N N . SER A 1 106 ? -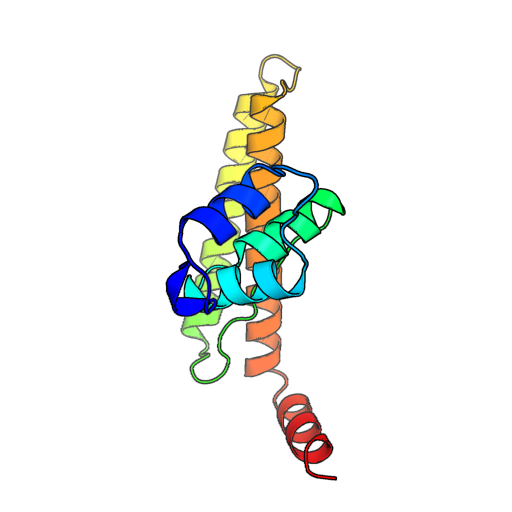9.430 -0.189 5.216 1.00 90.94 106 SER A N 1
ATOM 840 C CA . SER A 1 106 ? -9.271 -1.570 5.684 1.00 90.94 106 SER A CA 1
ATOM 841 C C . SER A 1 106 ? -7.991 -2.223 5.154 1.00 90.94 106 SER A C 1
ATOM 843 O O . SER A 1 106 ? -7.287 -2.883 5.916 1.00 90.94 106 SER A O 1
ATOM 845 N N . GLN A 1 107 ? -7.646 -2.010 3.881 1.00 87.12 107 GLN A N 1
ATOM 846 C CA . GLN A 1 107 ? -6.401 -2.520 3.301 1.00 87.12 107 GLN A CA 1
ATOM 847 C C . GLN A 1 107 ? -5.167 -1.942 4.000 1.00 87.12 107 GLN A C 1
ATOM 849 O O . GLN A 1 107 ? -4.223 -2.680 4.284 1.00 87.12 107 GLN A O 1
ATOM 854 N N . GLN A 1 108 ? -5.201 -0.649 4.331 1.00 88.94 108 GLN A N 1
ATOM 855 C CA . GLN A 1 108 ? -4.145 0.007 5.093 1.00 88.94 108 GLN A CA 1
ATOM 856 C C . GLN A 1 108 ? -3.975 -0.627 6.485 1.00 88.94 108 GLN A C 1
ATOM 858 O O . GLN A 1 108 ? -2.863 -1.009 6.840 1.00 88.94 108 GLN A O 1
ATOM 863 N N . ILE A 1 109 ? -5.073 -0.856 7.215 1.00 93.38 109 ILE A N 1
ATOM 864 C CA . ILE A 1 109 ? -5.051 -1.537 8.522 1.00 93.38 109 ILE A CA 1
ATOM 865 C C . ILE A 1 109 ? -4.436 -2.934 8.406 1.00 93.38 109 ILE A C 1
ATOM 867 O O . ILE A 1 109 ? -3.567 -3.300 9.196 1.00 93.38 109 ILE A O 1
ATOM 871 N N . HIS A 1 110 ? -4.855 -3.726 7.414 1.00 90.19 110 HIS A N 1
ATOM 872 C CA . HIS A 1 110 ? -4.304 -5.065 7.206 1.00 90.19 110 HIS A CA 1
ATOM 873 C C . HIS A 1 110 ? -2.797 -5.036 6.953 1.00 90.19 110 HIS A C 1
ATOM 875 O O . HIS A 1 110 ? -2.074 -5.860 7.511 1.00 90.19 110 HIS A O 1
ATOM 881 N N . ARG A 1 111 ? -2.312 -4.074 6.162 1.00 87.56 111 ARG A N 1
ATOM 882 C CA . ARG A 1 111 ? -0.880 -3.881 5.932 1.00 87.56 111 ARG A CA 1
ATOM 883 C C . ARG A 1 111 ? -0.141 -3.553 7.229 1.00 87.56 111 ARG A C 1
ATOM 885 O O . ARG A 1 111 ? 0.845 -4.219 7.530 1.00 87.56 111 ARG A O 1
ATOM 892 N N . THR A 1 112 ? -0.643 -2.603 8.016 1.00 90.38 112 THR A N 1
ATOM 893 C CA . THR A 1 112 ? -0.043 -2.216 9.302 1.00 90.38 112 THR A CA 1
ATOM 894 C C . THR A 1 112 ? 0.004 -3.389 10.282 1.00 90.38 112 THR A C 1
ATOM 896 O O . THR A 1 112 ? 1.027 -3.601 10.929 1.00 90.38 112 THR A O 1
ATOM 899 N N . VAL A 1 113 ? -1.059 -4.201 10.355 1.00 92.50 113 VAL A N 1
ATOM 900 C CA . VAL A 1 113 ? -1.081 -5.421 11.182 1.00 92.50 113 VAL A CA 1
ATOM 901 C C . VAL A 1 113 ? -0.005 -6.408 10.736 1.00 92.50 113 VAL A C 1
ATOM 903 O O . VAL A 1 113 ? 0.701 -6.955 11.576 1.00 92.50 113 VAL A O 1
ATOM 906 N N . GLN A 1 114 ? 0.146 -6.642 9.433 1.00 89.62 114 GLN A N 1
ATOM 907 C CA . GLN A 1 114 ? 1.159 -7.574 8.936 1.00 89.62 114 GLN A CA 1
ATOM 908 C C . GLN A 1 114 ? 2.580 -7.068 9.209 1.00 89.62 114 GLN A C 1
ATOM 910 O O . GLN A 1 114 ? 3.400 -7.827 9.717 1.00 89.62 114 GLN A O 1
ATOM 915 N N . GLU A 1 115 ? 2.857 -5.784 8.961 1.00 86.88 115 GLU A N 1
ATOM 916 C CA . GLU A 1 115 ? 4.140 -5.155 9.308 1.00 86.88 115 GLU A CA 1
ATOM 917 C C . GLU A 1 115 ? 4.439 -5.294 10.811 1.00 86.88 115 GLU A C 1
ATOM 919 O O . GLU A 1 115 ? 5.538 -5.693 11.189 1.00 86.88 115 GLU A O 1
ATOM 924 N N . LEU A 1 116 ? 3.442 -5.063 11.671 1.00 90.25 116 LEU A N 1
ATOM 925 C CA . LEU A 1 116 ? 3.554 -5.240 13.119 1.00 90.25 116 LEU A CA 1
ATOM 926 C C . LEU A 1 116 ? 3.889 -6.685 13.510 1.00 90.25 116 LEU A C 1
ATOM 928 O O . LEU A 1 116 ? 4.754 -6.901 14.360 1.00 90.25 116 LEU A O 1
ATOM 932 N N . MET A 1 117 ? 3.239 -7.679 12.900 1.00 89.56 117 MET A N 1
ATOM 933 C CA . MET A 1 117 ? 3.522 -9.093 13.173 1.00 89.56 117 MET A CA 1
ATOM 934 C C . MET A 1 117 ? 4.938 -9.482 12.743 1.00 89.56 117 MET A C 1
ATOM 936 O O . MET A 1 117 ? 5.635 -10.166 13.490 1.00 89.56 117 MET A O 1
ATOM 940 N N . ILE A 1 118 ? 5.385 -9.004 11.580 1.00 86.38 118 ILE A N 1
ATOM 941 C CA . ILE A 1 118 ? 6.743 -9.241 11.077 1.00 86.38 118 ILE A CA 1
ATOM 942 C C . ILE A 1 118 ? 7.781 -8.665 12.047 1.00 86.38 118 ILE A C 1
ATOM 944 O O . ILE A 1 118 ? 8.697 -9.380 12.447 1.00 86.38 118 ILE A O 1
ATOM 948 N N . LEU A 1 119 ? 7.611 -7.410 12.479 1.00 86.81 119 LEU A N 1
ATOM 949 C CA . LEU A 1 119 ? 8.496 -6.777 13.465 1.00 86.81 119 LEU A CA 1
ATOM 950 C C . LEU A 1 119 ? 8.493 -7.532 14.796 1.00 86.81 119 LEU A C 1
ATOM 952 O O . LEU A 1 119 ? 9.544 -7.773 15.385 1.00 86.81 119 LEU A O 1
ATOM 956 N N . THR A 1 120 ? 7.312 -7.954 15.252 1.00 88.81 120 THR A N 1
ATOM 957 C CA . THR A 1 120 ? 7.165 -8.726 16.490 1.00 88.81 120 THR A CA 1
ATOM 958 C C . THR A 1 120 ? 7.976 -10.019 16.421 1.00 88.81 120 THR A C 1
ATOM 960 O O . THR A 1 120 ? 8.710 -10.332 17.356 1.00 88.81 120 THR A O 1
ATOM 963 N N . PHE A 1 121 ? 7.894 -10.766 15.318 1.00 87.56 121 PHE A N 1
ATOM 964 C CA . PHE A 1 121 ? 8.661 -12.002 15.167 1.00 87.56 121 PHE A CA 1
ATOM 965 C C . PHE A 1 121 ? 10.156 -11.756 14.965 1.00 87.56 121 PHE A C 1
ATOM 967 O O . PHE A 1 121 ? 10.958 -12.491 15.536 1.00 87.56 121 PHE A O 1
ATOM 974 N N . ALA A 1 122 ? 10.549 -10.697 14.254 1.00 83.25 122 ALA A N 1
ATOM 975 C CA . ALA A 1 122 ? 11.956 -10.328 14.116 1.00 83.25 122 ALA A CA 1
ATOM 976 C C . ALA A 1 122 ? 12.613 -10.017 15.476 1.00 83.25 122 ALA A C 1
ATOM 978 O O . ALA A 1 122 ? 13.743 -10.434 15.726 1.00 83.25 122 ALA A O 1
ATOM 979 N N . ILE A 1 123 ? 11.891 -9.340 16.376 1.00 84.19 123 ILE A N 1
ATOM 980 C CA . ILE A 1 123 ? 12.396 -8.943 17.699 1.00 84.19 123 ILE A CA 1
ATOM 981 C C . ILE A 1 123 ? 12.324 -10.100 18.707 1.00 84.19 123 ILE A C 1
ATOM 983 O O . ILE A 1 123 ? 13.271 -10.331 19.461 1.00 84.19 123 ILE A O 1
ATOM 987 N N . TYR A 1 124 ? 11.207 -10.833 18.742 1.00 85.00 124 TYR A N 1
ATOM 988 C CA . TYR A 1 124 ? 10.918 -11.807 19.802 1.00 85.00 124 TYR A CA 1
ATOM 989 C C . TYR A 1 124 ? 11.111 -13.281 19.399 1.00 85.00 124 TYR A C 1
ATOM 991 O O . TYR A 1 124 ? 11.093 -14.143 20.280 1.00 85.00 124 TYR A O 1
ATOM 999 N N . CYS A 1 125 ? 11.344 -13.600 18.118 1.00 81.56 125 CYS A N 1
ATOM 1000 C CA . CYS A 1 125 ? 11.616 -14.960 17.620 1.00 81.56 125 CYS A CA 1
ATOM 1001 C C . CYS A 1 125 ? 12.986 -15.079 16.899 1.00 81.56 125 CYS A C 1
ATOM 1003 O O . CYS A 1 125 ? 13.061 -15.476 15.735 1.00 81.56 125 CYS A O 1
ATOM 1005 N N . PRO A 1 126 ? 14.121 -14.800 17.570 1.00 65.12 126 PRO A N 1
ATOM 1006 C CA . PRO A 1 126 ? 15.435 -14.742 16.913 1.00 65.12 126 PRO A CA 1
ATOM 1007 C C . PRO A 1 126 ? 15.951 -16.084 16.346 1.00 65.12 126 PRO A C 1
ATOM 1009 O O . PRO A 1 126 ? 16.903 -16.097 15.571 1.00 65.12 126 PRO A O 1
ATOM 1012 N N . ARG A 1 127 ? 15.345 -17.228 16.698 1.00 56.38 127 ARG A N 1
ATOM 1013 C CA . ARG A 1 127 ? 15.808 -18.569 16.282 1.00 56.38 127 ARG A CA 1
ATOM 1014 C C . ARG A 1 127 ? 15.406 -18.984 14.860 1.00 56.38 127 ARG A C 1
ATOM 1016 O O . ARG A 1 127 ? 16.055 -19.868 14.307 1.00 56.38 127 ARG A O 1
ATOM 1023 N N . GLU A 1 128 ? 14.399 -18.361 14.252 1.00 51.31 128 GLU A N 1
ATOM 1024 C CA . GLU A 1 128 ? 14.023 -18.642 12.853 1.00 51.31 128 GLU A CA 1
ATOM 1025 C C . GLU A 1 128 ? 14.964 -17.932 11.861 1.00 51.31 128 GLU A C 1
ATOM 1027 O O . GLU A 1 128 ? 15.369 -18.535 10.864 1.00 51.31 128 GLU A O 1
ATOM 1032 N N . ALA A 1 129 ? 15.449 -16.732 12.209 1.00 48.94 129 ALA A N 1
ATOM 1033 C CA . ALA A 1 129 ? 16.386 -15.937 11.404 1.00 48.94 129 ALA A CA 1
ATOM 1034 C C . ALA A 1 129 ? 17.769 -16.597 11.200 1.00 48.94 129 ALA A C 1
ATOM 1036 O O . ALA A 1 129 ? 18.459 -16.330 10.212 1.00 48.94 129 ALA A O 1
ATOM 1037 N N . GLU A 1 130 ? 18.195 -17.475 12.115 1.00 44.22 130 GLU A N 1
ATOM 1038 C CA . GLU A 1 130 ? 19.437 -18.251 11.976 1.00 44.22 130 GLU A CA 1
ATOM 1039 C C . GLU A 1 130 ? 19.266 -19.502 11.096 1.00 44.22 130 GLU A C 1
ATOM 1041 O O . GLU A 1 130 ? 20.229 -19.953 10.468 1.00 44.22 130 GLU A O 1
ATOM 1046 N N . SER A 1 131 ? 18.052 -20.060 11.024 1.00 47.31 131 SER A N 1
ATOM 1047 C CA . SER A 1 131 ? 17.765 -21.270 10.242 1.00 47.31 131 SER A CA 1
ATOM 1048 C C . SER A 1 131 ? 17.671 -20.987 8.738 1.00 47.31 131 SER A C 1
ATOM 1050 O O . SER A 1 131 ? 18.225 -21.744 7.940 1.00 47.31 131 SER A O 1
ATOM 1052 N N . GLU A 1 132 ? 17.103 -19.842 8.345 1.00 50.59 132 GLU A N 1
ATOM 1053 C CA . GLU A 1 132 ? 17.032 -19.411 6.940 1.00 50.59 132 GLU A CA 1
ATOM 1054 C C . GLU A 1 132 ? 18.406 -19.021 6.373 1.00 50.59 132 GLU A C 1
ATOM 1056 O O . GLU A 1 132 ? 18.706 -19.309 5.216 1.00 50.59 132 GLU A O 1
ATOM 1061 N N . LYS A 1 133 ? 19.302 -18.458 7.198 1.00 47.50 133 LYS A N 1
ATOM 1062 C CA . LYS A 1 133 ? 20.690 -18.168 6.789 1.00 47.50 133 LYS A CA 1
ATOM 1063 C C . LYS A 1 133 ? 21.536 -19.426 6.575 1.00 47.50 133 LYS A C 1
ATOM 1065 O O . LYS A 1 133 ? 22.483 -19.384 5.794 1.00 47.50 133 LYS A O 1
ATOM 1070 N N . ARG A 1 134 ? 21.221 -20.539 7.249 1.00 46.06 134 ARG A N 1
ATOM 1071 C CA . ARG A 1 134 ? 21.919 -21.823 7.058 1.00 46.06 134 ARG A CA 1
ATOM 1072 C C . ARG A 1 134 ? 21.401 -22.621 5.861 1.00 46.06 134 ARG A C 1
ATOM 1074 O O . ARG A 1 134 ? 22.201 -23.300 5.236 1.00 46.06 134 ARG A O 1
ATOM 1081 N N . GLY A 1 135 ? 20.120 -22.505 5.510 1.00 45.16 135 GLY A N 1
ATOM 1082 C CA . GLY A 1 135 ? 19.535 -23.206 4.357 1.00 45.16 135 GLY A CA 1
ATOM 1083 C C . GLY A 1 135 ? 19.861 -22.605 2.982 1.00 45.16 135 GLY A C 1
ATOM 1084 O O . GLY A 1 135 ? 19.583 -23.237 1.972 1.00 45.16 135 GLY A O 1
ATOM 1085 N N . ALA A 1 136 ? 20.438 -21.400 2.925 1.00 49.56 136 ALA A N 1
ATOM 1086 C CA . ALA A 1 136 ? 20.857 -20.739 1.682 1.00 49.56 136 ALA A CA 1
ATOM 1087 C C . ALA A 1 136 ? 22.336 -20.982 1.311 1.00 49.56 136 ALA A C 1
ATOM 1089 O O . ALA A 1 136 ? 22.823 -20.405 0.339 1.00 49.56 136 ALA A O 1
ATOM 1090 N N . ASN A 1 137 ? 23.057 -21.792 2.094 1.00 49.41 137 ASN A N 1
ATOM 1091 C CA . ASN A 1 137 ? 24.479 -22.083 1.896 1.00 49.41 137 ASN A CA 1
ATOM 1092 C C . ASN A 1 137 ? 24.776 -23.593 1.764 1.00 49.41 137 ASN A C 1
ATOM 1094 O O . ASN A 1 137 ? 25.931 -23.984 1.932 1.00 49.41 137 ASN A O 1
ATOM 1098 N N . ASP A 1 138 ? 23.747 -24.396 1.467 1.00 40.16 138 ASP A N 1
ATOM 1099 C CA . ASP A 1 138 ? 23.826 -25.810 1.060 1.00 40.16 138 ASP A CA 1
ATOM 1100 C C . ASP A 1 138 ? 23.304 -25.985 -0.378 1.00 40.16 138 ASP A C 1
ATOM 1102 O O . ASP A 1 138 ? 22.252 -25.383 -0.708 1.00 40.16 138 ASP A O 1
#

Foldseek 3Di:
DQVQVVHDPVLVVCQPVCPPNHHQDPVNVVSVCVVVVHCVVVQVVQVVVVHADADADDLPDQDPVVLVVLVVVLVVLVVVLVVLVVVQCPVPDHDPVSVVVNVVSVSVNVNSVVNSVNSCCSVPVVVVVVVVVVVVPD

Secondary structure (DSSP, 8-state):
-TGGGT--HHHHHHHHTTGGG----HHHHHHHHHHHT--HHHHHHHHHTT----PPPPGGG--HHHHHHHHHHHHHHHHHHHHHHHHHTTTS---HHHHHHHHHHHHHHHHHHHHHHHHHHHHH-HHHHHHHHHHT--

InterPro domains:
  IPR009679 Bacteriophage 186, CII-like [PF06892] (2-117)
  IPR048188 YmfL-like [NF041471] (1-124)